Protein AF-A0A8B7JXE8-F1 (afdb_monomer)

Structure (mmCIF, N/CA/C/O backbone):
data_AF-A0A8B7JXE8-F1
#
_entry.id   AF-A0A8B7JXE8-F1
#
loop_
_atom_site.group_PDB
_atom_site.id
_atom_site.type_symbol
_atom_site.label_atom_id
_atom_site.label_alt_id
_atom_site.label_comp_id
_atom_site.label_asym_id
_atom_site.label_entity_id
_atom_site.label_seq_id
_atom_site.pdbx_PDB_ins_code
_atom_site.Cartn_x
_atom_site.Cartn_y
_atom_site.Cartn_z
_atom_site.occupancy
_atom_site.B_iso_or_equiv
_atom_site.auth_seq_id
_atom_site.auth_comp_id
_atom_site.auth_asym_id
_atom_site.auth_atom_id
_atom_site.pdbx_PDB_model_num
ATOM 1 N N . ILE A 1 1 ? 4.409 -21.757 -3.516 1.00 57.69 1 ILE A N 1
ATOM 2 C CA . ILE A 1 1 ? 4.256 -21.476 -2.060 1.00 57.69 1 ILE A CA 1
ATOM 3 C C . ILE A 1 1 ? 3.519 -20.154 -1.839 1.00 57.69 1 ILE A C 1
ATOM 5 O O . ILE A 1 1 ? 2.469 -20.176 -1.209 1.00 57.69 1 ILE A O 1
ATOM 9 N N . LEU A 1 2 ? 3.982 -19.050 -2.438 1.00 54.75 2 LEU A N 1
ATOM 10 C CA . LEU A 1 2 ? 3.322 -17.732 -2.407 1.00 54.75 2 LEU A CA 1
ATOM 11 C C . LEU A 1 2 ? 1.838 -17.760 -2.802 1.00 54.75 2 LEU A C 1
ATOM 13 O O . LEU A 1 2 ? 1.003 -17.218 -2.089 1.00 54.75 2 LEU A O 1
ATOM 17 N N . GLU A 1 3 ? 1.479 -18.468 -3.873 1.00 55.53 3 GLU A N 1
ATOM 18 C CA . GLU A 1 3 ? 0.079 -18.576 -4.306 1.00 55.53 3 GLU A CA 1
ATOM 19 C C . GLU A 1 3 ? -0.817 -19.279 -3.264 1.00 55.53 3 GLU A C 1
ATOM 21 O O . GLU A 1 3 ? -1.958 -18.878 -3.032 1.00 55.53 3 GLU A O 1
ATOM 26 N N . ARG A 1 4 ? -0.285 -20.297 -2.569 1.00 62.09 4 ARG A N 1
ATOM 27 C CA . ARG A 1 4 ? -0.998 -20.986 -1.479 1.00 62.09 4 ARG A CA 1
ATOM 28 C C . ARG A 1 4 ? -1.144 -20.080 -0.254 1.00 62.09 4 ARG A C 1
ATOM 30 O O . ARG A 1 4 ? -2.229 -20.025 0.310 1.00 62.09 4 ARG A O 1
ATOM 37 N N . LEU A 1 5 ? -0.107 -19.315 0.099 1.00 62.41 5 LEU A N 1
ATOM 38 C CA . LEU A 1 5 ? -0.169 -18.306 1.165 1.00 62.41 5 LEU A CA 1
ATOM 39 C C . LEU A 1 5 ? -1.175 -17.187 0.839 1.00 62.41 5 LEU A C 1
ATOM 41 O O . LEU A 1 5 ? -1.910 -16.741 1.715 1.00 62.41 5 LEU A O 1
ATOM 45 N N . ASN A 1 6 ? -1.282 -16.794 -0.432 1.00 58.25 6 ASN A N 1
ATOM 46 C CA . ASN A 1 6 ? -2.254 -15.803 -0.892 1.00 58.25 6 ASN A CA 1
ATOM 47 C C . ASN A 1 6 ? -3.704 -16.304 -0.844 1.00 58.25 6 ASN A C 1
ATOM 49 O O . ASN A 1 6 ? -4.613 -15.514 -0.578 1.00 58.25 6 ASN A O 1
ATOM 53 N N . LYS A 1 7 ? -3.931 -17.597 -1.101 1.00 60.25 7 LYS A N 1
ATOM 54 C CA . LYS A 1 7 ? -5.248 -18.251 -0.980 1.00 60.25 7 LYS A CA 1
ATOM 55 C C . LYS A 1 7 ? -5.613 -18.585 0.465 1.00 60.25 7 LYS A C 1
ATOM 57 O O . LYS A 1 7 ? -6.784 -18.787 0.765 1.00 60.25 7 LYS A O 1
ATOM 62 N N . MET A 1 8 ? -4.629 -18.620 1.363 1.00 55.69 8 MET A N 1
ATOM 63 C CA . MET A 1 8 ? -4.862 -18.893 2.775 1.00 55.69 8 MET A CA 1
ATOM 64 C C . MET A 1 8 ? -5.592 -17.768 3.496 1.00 55.69 8 MET A C 1
ATOM 66 O O . MET A 1 8 ? -6.157 -18.072 4.526 1.00 55.69 8 MET A O 1
ATOM 70 N N . CYS A 1 9 ? -5.645 -16.527 3.001 1.00 53.66 9 CYS A N 1
ATOM 71 C CA . CYS A 1 9 ? -6.510 -15.496 3.589 1.00 53.66 9 CYS A CA 1
ATOM 72 C C . CYS A 1 9 ? -7.974 -15.757 3.181 1.00 53.66 9 CYS A C 1
ATOM 74 O O . CYS A 1 9 ? -8.402 -15.351 2.102 1.00 53.66 9 CYS A O 1
ATOM 76 N N . GLY A 1 10 ? -8.703 -16.505 4.014 1.00 55.56 10 GLY A N 1
ATOM 77 C CA . GLY A 1 10 ? -10.034 -17.049 3.728 1.00 55.56 10 GLY A CA 1
ATOM 78 C C . GLY A 1 10 ? -11.182 -16.031 3.783 1.00 55.56 10 GLY A C 1
ATOM 79 O O . GLY A 1 10 ? -11.023 -14.897 4.236 1.00 55.56 10 GLY A O 1
ATOM 80 N N . VAL A 1 11 ? -12.364 -16.466 3.331 1.00 56.62 11 VAL A N 1
ATOM 81 C CA . VAL A 1 11 ? -13.609 -15.678 3.343 1.00 56.62 11 VAL A CA 1
ATOM 82 C C . VAL A 1 11 ? -14.158 -15.609 4.773 1.00 56.62 11 VAL A C 1
ATOM 84 O O . VAL A 1 11 ? -14.433 -16.636 5.389 1.00 56.62 11 VAL A O 1
ATOM 87 N N . GLY A 1 12 ? -14.304 -14.392 5.303 1.00 67.75 12 GLY A N 1
ATOM 88 C CA . GLY A 1 12 ? -14.831 -14.116 6.645 1.00 67.75 12 GLY A CA 1
ATOM 89 C C . GLY A 1 12 ? -13.835 -13.366 7.535 1.00 67.75 12 GLY A C 1
ATOM 90 O O . GLY A 1 12 ? -12.695 -13.792 7.725 1.00 67.75 12 GLY A O 1
ATOM 91 N N . GLU A 1 13 ? -14.269 -12.247 8.120 1.00 74.94 13 GLU A N 1
ATOM 92 C CA . GLU A 1 13 ? -13.400 -11.326 8.869 1.00 74.94 13 GLU A CA 1
ATOM 93 C C . GLU A 1 13 ? -12.671 -12.000 10.047 1.00 74.94 13 GLU A C 1
ATOM 95 O O . GLU A 1 13 ? -11.477 -11.774 10.256 1.00 74.94 13 GLU A O 1
ATOM 100 N N . GLN A 1 14 ? -13.358 -12.881 10.784 1.00 77.88 14 GLN A N 1
ATOM 101 C CA . GLN A 1 14 ? -12.753 -13.621 11.896 1.00 77.88 14 GLN A CA 1
ATOM 102 C C . GLN A 1 14 ? -11.675 -14.610 11.439 1.00 77.88 14 GLN A C 1
ATOM 104 O O . GLN A 1 14 ? -10.640 -14.743 12.095 1.00 77.88 14 GLN A O 1
ATOM 109 N N . VAL A 1 15 ? -11.904 -15.307 10.324 1.00 81.12 15 VAL A N 1
ATOM 110 C CA . VAL A 1 15 ? -10.953 -16.282 9.770 1.00 81.12 15 VAL A CA 1
ATOM 111 C C . VAL A 1 15 ? -9.699 -15.555 9.292 1.00 81.12 15 VAL A C 1
ATOM 113 O O . VAL A 1 15 ? -8.590 -15.938 9.670 1.00 81.12 15 VAL A O 1
ATOM 116 N N . ARG A 1 16 ? -9.880 -14.433 8.583 1.00 84.44 16 ARG A N 1
ATOM 117 C CA . ARG A 1 16 ? -8.786 -13.560 8.147 1.00 84.44 16 ARG A CA 1
ATOM 118 C C . ARG A 1 16 ? -7.947 -13.065 9.327 1.00 84.44 16 ARG A C 1
ATOM 120 O O . ARG A 1 16 ? -6.729 -13.211 9.296 1.00 84.44 16 ARG A O 1
ATOM 127 N N . LYS A 1 17 ? -8.572 -12.557 10.397 1.00 86.06 17 LYS A N 1
ATOM 128 C CA . LYS A 1 17 ? -7.856 -12.087 11.601 1.00 86.06 17 LYS A CA 1
ATOM 129 C C . LYS A 1 17 ? -7.035 -13.199 12.267 1.00 86.06 17 LYS A C 1
ATOM 131 O O . LYS A 1 17 ? -5.882 -12.975 12.638 1.00 86.06 17 LYS A O 1
ATOM 136 N N . LYS A 1 18 ? -7.580 -14.419 12.377 1.00 86.38 18 LYS A N 1
ATOM 137 C CA . LYS A 1 18 ? -6.838 -15.580 12.911 1.00 86.38 18 LYS A CA 1
ATOM 138 C C . LYS A 1 18 ? -5.623 -15.925 12.045 1.00 86.38 18 LYS A C 1
ATOM 140 O O . LYS A 1 18 ? -4.539 -16.147 12.577 1.00 86.38 18 LYS A O 1
ATOM 145 N N . GLN A 1 19 ? -5.781 -15.928 10.725 1.00 87.25 19 GLN A N 1
ATOM 146 C CA . GLN A 1 19 ? -4.700 -16.238 9.785 1.00 87.25 19 GLN A CA 1
ATOM 147 C C . GLN A 1 19 ? -3.612 -15.165 9.779 1.00 87.25 19 GLN A C 1
ATOM 149 O O . GLN A 1 19 ? -2.434 -15.497 9.852 1.00 87.25 19 GLN A O 1
ATOM 154 N N . GLN A 1 20 ? -3.992 -13.888 9.785 1.00 92.06 20 GLN A N 1
ATOM 155 C CA . GLN A 1 20 ? -3.062 -12.766 9.924 1.00 92.06 20 GLN A CA 1
ATOM 156 C C . GLN A 1 20 ? -2.225 -12.879 11.203 1.00 92.06 20 GLN A C 1
ATOM 158 O O . GLN A 1 20 ? -1.015 -12.667 11.161 1.00 92.06 20 GLN A O 1
ATOM 163 N N . ARG A 1 21 ? -2.841 -13.274 12.327 1.00 91.81 21 ARG A N 1
ATOM 164 C CA . ARG A 1 21 ? -2.125 -13.508 13.589 1.00 91.81 21 ARG A CA 1
ATOM 165 C C . ARG A 1 21 ? -1.127 -14.664 13.482 1.00 91.81 21 ARG A C 1
ATOM 167 O O . ARG A 1 21 ? -0.003 -14.527 13.951 1.00 91.81 21 ARG A O 1
ATOM 174 N N . LEU A 1 22 ? -1.508 -15.777 12.854 1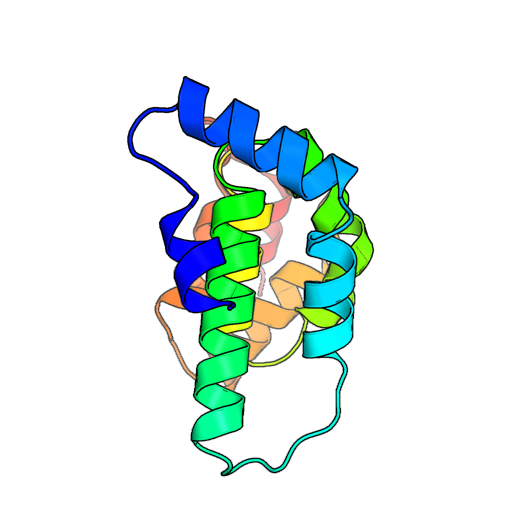.00 91.69 22 LEU A N 1
ATOM 175 C CA . LEU A 1 22 ? -0.592 -16.901 12.621 1.00 91.69 22 LEU A CA 1
ATOM 176 C C . LEU A 1 22 ? 0.595 -16.481 11.745 1.00 91.69 22 LEU A C 1
ATOM 178 O O . LEU A 1 22 ? 1.739 -16.715 12.118 1.00 91.69 22 LEU A O 1
ATOM 182 N N . LEU A 1 23 ? 0.333 -15.797 10.628 1.00 92.38 23 LEU A N 1
ATOM 183 C CA . LEU A 1 23 ? 1.368 -15.302 9.714 1.00 92.38 23 LEU A CA 1
ATOM 184 C C . LEU A 1 23 ? 2.303 -14.288 10.388 1.00 92.38 23 LEU A C 1
ATOM 186 O O . LEU A 1 23 ? 3.503 -14.290 10.116 1.00 92.38 23 LEU A O 1
ATOM 190 N N . LYS A 1 24 ? 1.770 -13.445 11.282 1.00 92.94 24 LYS A N 1
ATOM 191 C CA . LYS A 1 24 ? 2.558 -12.518 12.104 1.00 92.94 24 LYS A CA 1
ATOM 192 C C . LYS A 1 24 ? 3.492 -13.292 13.032 1.00 92.94 24 LYS A C 1
ATOM 194 O O . LYS A 1 24 ? 4.683 -13.022 13.029 1.00 92.94 24 LYS A O 1
ATOM 199 N N . ASN A 1 25 ? 2.965 -14.274 13.764 1.00 92.50 25 ASN A N 1
ATOM 200 C CA . ASN A 1 25 ? 3.737 -15.084 14.712 1.00 92.50 25 ASN A CA 1
ATOM 201 C C . ASN A 1 25 ? 4.800 -15.962 14.038 1.00 92.50 25 ASN A C 1
ATOM 203 O O . ASN A 1 25 ? 5.801 -16.291 14.661 1.00 92.50 25 ASN A O 1
ATOM 207 N N . MET A 1 26 ? 4.580 -16.353 12.783 1.00 94.06 26 MET A N 1
ATOM 208 C CA . MET A 1 26 ? 5.557 -17.085 11.973 1.00 94.06 26 MET A CA 1
ATOM 209 C C . MET A 1 26 ? 6.572 -16.172 11.275 1.00 94.06 26 MET A C 1
ATOM 211 O O . MET A 1 26 ? 7.351 -16.659 10.463 1.00 94.06 26 MET A O 1
ATOM 215 N N . ASP A 1 27 ? 6.528 -14.858 11.518 1.00 93.56 27 ASP A N 1
ATOM 216 C CA . ASP A 1 27 ? 7.400 -13.876 10.869 1.00 93.56 27 ASP A CA 1
ATOM 217 C C . ASP A 1 27 ? 7.356 -13.912 9.328 1.00 93.56 27 ASP A C 1
ATOM 219 O O . ASP A 1 27 ? 8.264 -13.438 8.648 1.00 93.56 27 ASP A O 1
ATOM 223 N N . ALA A 1 28 ? 6.254 -14.401 8.746 1.00 92.88 28 ALA A N 1
ATOM 224 C CA . ALA A 1 28 ? 6.117 -14.535 7.295 1.00 92.88 28 ALA A CA 1
ATOM 225 C C . ALA A 1 28 ? 6.233 -13.181 6.576 1.00 92.88 28 ALA A C 1
ATOM 227 O O . ALA A 1 28 ? 6.753 -13.107 5.470 1.00 92.88 28 ALA A O 1
ATOM 228 N N . HIS A 1 29 ? 5.789 -12.101 7.222 1.00 92.44 29 HIS A N 1
ATOM 229 C CA . HIS A 1 29 ? 5.926 -10.738 6.718 1.00 92.44 29 HIS A CA 1
ATOM 230 C C . HIS A 1 29 ? 7.394 -10.306 6.566 1.00 92.44 29 HIS A C 1
ATOM 232 O O . HIS A 1 29 ? 7.697 -9.621 5.598 1.00 92.44 29 HIS A O 1
ATOM 238 N N . LYS A 1 30 ? 8.310 -10.735 7.450 1.00 94.31 30 LYS A N 1
ATOM 239 C CA . LYS A 1 30 ? 9.743 -10.407 7.340 1.00 94.31 30 LYS A CA 1
ATOM 240 C C . LYS A 1 30 ? 10.335 -11.016 6.076 1.00 94.31 30 LYS A C 1
ATOM 242 O O . LYS A 1 30 ? 10.919 -10.302 5.279 1.00 94.31 30 LYS A O 1
ATOM 247 N N . VAL A 1 31 ? 10.036 -12.294 5.828 1.00 94.94 31 VAL A N 1
ATOM 248 C CA . VAL A 1 31 ? 10.458 -12.997 4.605 1.00 94.94 31 VAL A CA 1
ATOM 249 C C . VAL A 1 31 ? 9.962 -12.281 3.345 1.00 94.94 31 VAL A C 1
ATOM 251 O O . VAL A 1 31 ? 10.686 -12.189 2.360 1.00 94.94 31 VAL A O 1
ATOM 254 N N . MET A 1 32 ? 8.736 -11.749 3.367 1.00 94.81 32 MET A N 1
ATOM 255 C CA . MET A 1 32 ? 8.192 -10.986 2.238 1.00 94.81 32 MET A CA 1
ATOM 256 C C . MET A 1 32 ? 8.898 -9.642 2.050 1.00 94.81 32 MET A C 1
ATOM 258 O O . MET A 1 32 ? 9.169 -9.264 0.917 1.00 94.81 32 MET A O 1
ATOM 262 N N . LEU A 1 33 ? 9.218 -8.934 3.136 1.00 95.31 33 LEU A N 1
ATOM 263 C CA . LEU A 1 33 ? 9.970 -7.676 3.077 1.00 95.31 33 LEU A CA 1
ATOM 264 C C . LEU A 1 33 ? 11.415 -7.898 2.608 1.00 95.31 33 LEU A C 1
ATOM 266 O O . LEU A 1 33 ? 11.944 -7.083 1.857 1.00 95.31 33 LEU A O 1
ATOM 270 N N . ASP A 1 34 ? 12.040 -9.006 2.9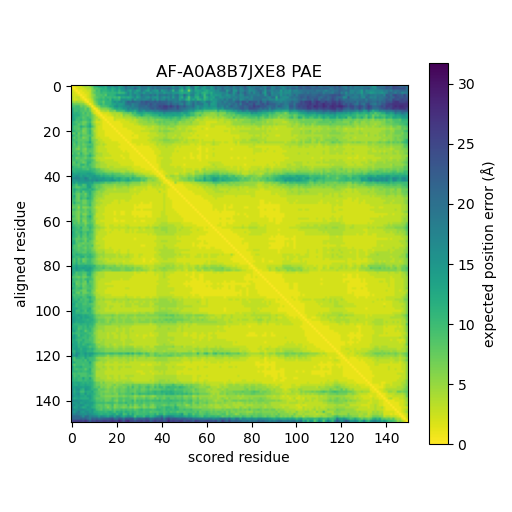99 1.00 94.31 34 ASP A N 1
ATOM 271 C CA . ASP A 1 34 ? 13.370 -9.390 2.520 1.00 94.31 34 ASP A CA 1
ATOM 272 C C . ASP A 1 34 ? 13.337 -9.720 1.024 1.00 94.31 34 ASP A C 1
ATOM 274 O O . ASP A 1 34 ? 14.206 -9.286 0.274 1.00 94.31 34 ASP A O 1
ATOM 278 N N . LEU A 1 35 ? 12.288 -10.412 0.563 1.00 92.94 35 LEU A N 1
ATOM 279 C CA . LEU A 1 35 ? 12.091 -10.739 -0.851 1.00 92.94 35 LEU A CA 1
ATOM 280 C C . LEU A 1 35 ? 11.968 -9.490 -1.739 1.00 92.94 35 LEU A C 1
ATOM 282 O O . LEU A 1 35 ? 12.480 -9.501 -2.854 1.00 92.94 35 LEU A O 1
ATOM 286 N N . LEU A 1 36 ? 11.344 -8.410 -1.251 1.00 92.56 36 LEU A N 1
ATOM 287 C CA . LEU A 1 36 ? 11.262 -7.133 -1.981 1.00 92.56 36 LEU A CA 1
ATOM 288 C C . LEU A 1 36 ? 12.625 -6.445 -2.157 1.00 92.56 36 LEU A C 1
ATOM 290 O O . LEU A 1 36 ? 12.785 -5.629 -3.059 1.00 92.56 36 LEU A O 1
ATOM 294 N N . GLN A 1 37 ? 13.601 -6.758 -1.304 1.00 92.56 37 GLN A N 1
ATOM 295 C CA . GLN A 1 37 ? 14.930 -6.142 -1.327 1.00 92.56 37 GLN A CA 1
ATOM 296 C C . GLN A 1 37 ? 15.926 -6.900 -2.212 1.00 92.56 37 GLN A C 1
ATOM 298 O O . GLN A 1 37 ? 17.034 -6.412 -2.437 1.00 92.56 37 GLN A O 1
ATOM 303 N N . ILE A 1 38 ? 15.561 -8.084 -2.714 1.00 91.56 38 ILE A N 1
ATOM 304 C CA . ILE A 1 38 ? 16.442 -8.883 -3.567 1.00 91.56 38 ILE A CA 1
ATOM 305 C C . ILE A 1 38 ? 16.603 -8.174 -4.921 1.00 91.56 38 ILE A C 1
ATOM 307 O O . ILE A 1 38 ? 15.605 -7.954 -5.610 1.00 91.56 38 ILE A O 1
ATOM 311 N N . PRO A 1 39 ? 17.838 -7.835 -5.343 1.00 89.12 39 PRO A N 1
ATOM 312 C CA . PRO A 1 39 ? 18.077 -7.254 -6.657 1.00 89.12 39 PRO A CA 1
ATOM 313 C C . PRO A 1 39 ? 17.618 -8.196 -7.769 1.00 89.12 39 PRO A C 1
ATOM 315 O O . PRO A 1 39 ? 17.853 -9.403 -7.708 1.00 89.12 39 PRO A O 1
ATOM 318 N N . TYR A 1 40 ? 16.999 -7.640 -8.807 1.00 87.31 40 TYR A N 1
ATOM 319 C CA . TYR A 1 40 ? 16.507 -8.412 -9.941 1.00 87.31 40 TYR A CA 1
ATOM 320 C C . TYR A 1 40 ? 16.617 -7.645 -11.256 1.00 87.31 40 TYR A C 1
ATOM 322 O O . TYR A 1 40 ? 16.725 -6.417 -11.286 1.00 87.31 40 TYR A O 1
ATOM 330 N N . GLU A 1 41 ? 16.573 -8.383 -12.362 1.00 87.44 41 GLU A N 1
ATOM 331 C CA . GLU A 1 41 ? 16.617 -7.805 -13.700 1.00 87.44 41 GLU A CA 1
ATOM 332 C C . GLU A 1 41 ? 15.249 -7.245 -14.104 1.00 87.44 41 GLU A C 1
ATOM 334 O O . GLU A 1 41 ? 14.231 -7.944 -14.076 1.00 87.44 41 GLU A O 1
ATOM 339 N N . LYS A 1 42 ? 15.226 -5.974 -14.527 1.00 75.25 42 LYS A N 1
ATOM 340 C CA . LYS A 1 42 ? 14.032 -5.287 -15.043 1.00 75.25 42 LYS A CA 1
ATOM 341 C C . LYS A 1 42 ? 13.642 -5.877 -16.404 1.00 75.25 42 LYS A C 1
ATOM 343 O O . LYS A 1 42 ? 14.011 -5.356 -17.449 1.00 75.25 42 LYS A O 1
ATOM 348 N N . GLY A 1 43 ? 12.940 -7.002 -16.374 1.00 80.69 43 GLY A N 1
ATOM 349 C CA . GLY A 1 43 ? 12.593 -7.804 -17.549 1.00 80.69 43 GLY A CA 1
ATOM 350 C C . GLY A 1 43 ? 12.334 -9.273 -17.216 1.00 80.69 43 GLY A C 1
ATOM 351 O O . GLY A 1 43 ? 11.709 -9.975 -18.010 1.00 80.69 43 GLY A O 1
ATOM 352 N N . ASP A 1 44 ? 12.741 -9.731 -16.028 1.00 91.12 44 ASP A N 1
ATOM 353 C CA . ASP A 1 44 ? 12.408 -11.068 -15.550 1.00 91.12 44 ASP A CA 1
ATOM 354 C C . ASP A 1 44 ? 10.913 -11.157 -15.206 1.00 91.12 44 ASP A C 1
ATOM 356 O O . ASP A 1 44 ? 10.454 -10.758 -14.132 1.00 91.12 44 ASP A O 1
ATOM 360 N N . ALA A 1 45 ? 10.142 -11.713 -16.142 1.00 90.62 45 ALA A N 1
ATOM 361 C CA . ALA A 1 45 ? 8.708 -11.919 -15.987 1.00 90.62 45 ALA A CA 1
ATOM 362 C C . ALA A 1 45 ? 8.358 -12.769 -14.753 1.00 90.62 45 ALA A C 1
ATOM 364 O O . ALA A 1 45 ? 7.342 -12.511 -14.107 1.00 90.62 45 ALA A O 1
ATOM 365 N N . LYS A 1 46 ? 9.199 -13.749 -14.387 1.00 90.19 46 LYS A N 1
ATOM 366 C CA . LYS A 1 46 ? 8.958 -14.593 -13.207 1.00 90.19 46 LYS A CA 1
ATOM 367 C C . LYS A 1 46 ? 9.164 -13.799 -11.930 1.00 90.19 46 LYS A C 1
ATOM 369 O O . LYS A 1 46 ? 8.364 -13.931 -11.005 1.00 90.19 46 LYS A O 1
ATOM 374 N N . MET A 1 47 ? 10.199 -12.961 -11.881 1.00 91.19 47 MET A N 1
ATOM 375 C CA . MET A 1 47 ? 10.418 -12.099 -10.723 1.00 91.19 47 MET A CA 1
ATOM 376 C C . MET A 1 47 ? 9.282 -11.089 -10.557 1.00 91.19 47 MET A C 1
ATOM 378 O O . MET A 1 47 ? 8.770 -10.927 -9.453 1.00 91.19 47 MET A O 1
ATOM 382 N N . MET A 1 48 ? 8.813 -10.476 -11.647 1.00 89.75 48 MET A N 1
ATOM 383 C CA . MET A 1 48 ? 7.658 -9.571 -11.601 1.00 89.75 48 MET A CA 1
ATOM 384 C C . MET A 1 48 ? 6.405 -10.267 -11.049 1.00 89.75 48 MET A C 1
ATOM 386 O O . MET A 1 48 ? 5.656 -9.683 -10.264 1.00 89.75 48 MET A O 1
ATOM 390 N N . GLU A 1 49 ? 6.186 -11.532 -11.413 1.00 91.69 49 GLU A N 1
ATOM 391 C CA . GLU A 1 49 ? 5.076 -12.330 -10.891 1.00 91.69 49 GLU A CA 1
ATOM 392 C C . GLU A 1 49 ? 5.245 -12.653 -9.396 1.00 91.69 49 GLU A C 1
ATOM 394 O O . GLU A 1 49 ? 4.296 -12.532 -8.617 1.00 91.69 49 GLU A O 1
ATOM 399 N N . ILE A 1 50 ? 6.464 -12.996 -8.971 1.00 92.31 50 ILE A N 1
ATOM 400 C CA . ILE A 1 50 ? 6.807 -13.211 -7.560 1.00 92.31 50 ILE A CA 1
ATOM 401 C C . ILE A 1 50 ? 6.536 -11.945 -6.746 1.00 92.31 50 ILE A C 1
ATOM 403 O O . ILE A 1 50 ? 5.807 -12.015 -5.757 1.00 92.31 50 ILE A O 1
ATOM 407 N N . LEU A 1 51 ? 7.050 -10.792 -7.182 1.00 92.75 51 LEU A N 1
ATOM 408 C CA . LEU A 1 51 ? 6.852 -9.504 -6.514 1.00 92.75 51 LEU A CA 1
ATOM 409 C C . LEU A 1 51 ? 5.369 -9.152 -6.423 1.00 92.75 51 LEU A C 1
ATOM 411 O O . LEU A 1 51 ? 4.885 -8.789 -5.352 1.00 92.75 51 LEU A O 1
ATOM 415 N N . LYS A 1 52 ? 4.608 -9.358 -7.502 1.00 93.62 52 LYS A N 1
ATOM 416 C CA . LYS A 1 52 ? 3.153 -9.187 -7.487 1.00 93.62 52 LYS A CA 1
ATOM 417 C C . LYS A 1 52 ? 2.494 -10.028 -6.392 1.00 93.62 52 LYS A C 1
ATOM 419 O O . LYS A 1 52 ? 1.666 -9.511 -5.642 1.00 93.62 52 LYS A O 1
ATOM 424 N N . PHE A 1 53 ? 2.856 -11.305 -6.255 1.00 93.50 53 PHE A N 1
ATOM 425 C CA . PHE A 1 53 ? 2.313 -12.137 -5.179 1.00 93.50 53 PHE A CA 1
ATOM 426 C C . PHE A 1 53 ? 2.763 -11.685 -3.788 1.00 93.50 53 PHE A C 1
ATOM 428 O O . PHE A 1 53 ? 1.967 -11.785 -2.850 1.00 93.50 53 PHE A O 1
ATOM 435 N N . THR A 1 54 ? 3.987 -11.177 -3.653 1.00 94.81 54 THR A N 1
ATOM 436 C CA . THR A 1 54 ? 4.513 -10.598 -2.411 1.00 94.81 54 THR A CA 1
ATOM 437 C C . THR A 1 54 ? 3.690 -9.386 -1.980 1.00 94.81 54 THR A C 1
ATOM 439 O O . THR A 1 54 ? 3.206 -9.348 -0.849 1.00 94.81 54 THR A O 1
ATOM 442 N N . HIS A 1 55 ? 3.426 -8.444 -2.888 1.00 95.88 55 HIS A N 1
ATOM 443 C CA . HIS A 1 55 ? 2.561 -7.293 -2.617 1.00 95.88 55 HIS A CA 1
ATOM 444 C C . HIS A 1 55 ? 1.142 -7.722 -2.233 1.00 95.88 55 HIS A C 1
ATOM 446 O O . HIS A 1 55 ? 0.635 -7.304 -1.194 1.00 95.88 55 HIS A O 1
ATOM 452 N N . GLN A 1 56 ? 0.533 -8.644 -2.985 1.00 94.56 56 GLN A N 1
ATOM 453 C CA . GLN A 1 56 ? -0.795 -9.179 -2.656 1.00 94.56 56 GLN A CA 1
ATOM 454 C C . GLN A 1 56 ? -0.847 -9.844 -1.275 1.00 94.56 56 GLN A C 1
ATOM 456 O O . GLN A 1 56 ? -1.844 -9.723 -0.556 1.00 94.56 56 GLN A O 1
ATOM 461 N N . PHE A 1 57 ? 0.223 -10.542 -0.886 1.00 94.62 57 PHE A N 1
ATOM 462 C CA . PHE A 1 57 ? 0.327 -11.120 0.446 1.00 94.62 57 PHE A CA 1
ATOM 463 C C . PHE A 1 57 ? 0.348 -10.019 1.510 1.00 94.62 57 PHE A C 1
ATOM 465 O O . PHE A 1 57 ? -0.414 -10.097 2.472 1.00 94.62 57 PHE A O 1
ATOM 472 N N . LEU A 1 58 ? 1.186 -8.991 1.338 1.00 96.25 58 LEU A N 1
ATOM 473 C CA . LEU A 1 58 ? 1.324 -7.889 2.294 1.00 96.25 58 LEU A CA 1
ATOM 474 C C . LEU A 1 58 ? 0.017 -7.096 2.443 1.00 96.25 58 LEU A C 1
ATOM 476 O O . LEU A 1 58 ? -0.409 -6.830 3.567 1.00 96.25 58 LEU A O 1
ATOM 480 N N . GLN A 1 59 ? -0.669 -6.819 1.332 1.00 95.56 59 GLN A N 1
ATOM 481 C CA . GLN A 1 59 ? -1.988 -6.176 1.310 1.00 95.56 59 GLN A CA 1
ATOM 482 C C . GLN A 1 59 ? -3.013 -6.974 2.133 1.00 95.56 59 GLN A C 1
ATOM 484 O O . GLN A 1 59 ? -3.697 -6.431 3.001 1.00 95.56 59 GLN A O 1
ATOM 489 N N . LYS A 1 60 ? -3.094 -8.296 1.932 1.00 92.81 60 LYS A N 1
ATOM 490 C CA . LYS A 1 60 ? -3.993 -9.167 2.711 1.00 92.81 60 LYS A CA 1
ATOM 491 C C . LYS A 1 60 ? -3.566 -9.311 4.168 1.00 92.81 60 LYS A C 1
ATOM 493 O O . LYS A 1 60 ? -4.420 -9.452 5.046 1.00 92.81 60 LYS A O 1
ATOM 498 N N . PHE A 1 61 ? -2.263 -9.282 4.434 1.00 94.19 61 PHE A N 1
ATOM 499 C CA . PHE A 1 61 ? -1.704 -9.373 5.775 1.00 94.19 61 PHE A CA 1
ATOM 500 C C . PHE A 1 61 ? -2.132 -8.185 6.644 1.00 94.19 61 PHE A C 1
ATOM 502 O O . PHE A 1 61 ? -2.483 -8.392 7.807 1.00 94.19 61 PHE A O 1
ATOM 509 N N . CYS A 1 62 ? -2.168 -6.967 6.094 1.00 95.31 62 CYS A N 1
ATOM 510 C CA . CYS A 1 62 ? -2.590 -5.770 6.827 1.00 95.31 62 CYS A CA 1
ATOM 511 C C . CYS A 1 62 ? -4.082 -5.414 6.675 1.00 95.31 62 CYS A C 1
ATOM 513 O O . CYS A 1 62 ? -4.595 -4.632 7.474 1.00 95.31 62 CYS A O 1
ATOM 515 N N . ALA A 1 63 ? -4.808 -6.014 5.724 1.00 92.88 63 ALA A N 1
ATOM 516 C CA . ALA A 1 63 ? -6.218 -5.714 5.461 1.00 92.88 63 ALA A CA 1
ATOM 517 C C . ALA A 1 63 ? -7.108 -5.771 6.721 1.00 92.88 63 ALA A C 1
ATOM 519 O O . ALA A 1 63 ? -7.382 -6.848 7.267 1.00 92.88 63 ALA A O 1
ATOM 520 N N . GLY A 1 64 ? -7.604 -4.605 7.152 1.00 89.75 64 GLY A N 1
ATOM 521 C CA . GLY A 1 64 ? -8.488 -4.459 8.315 1.00 89.75 64 GLY A CA 1
ATOM 522 C C . GLY A 1 64 ? -7.835 -4.829 9.652 1.00 89.75 64 GLY A C 1
ATOM 523 O O . GLY A 1 64 ? -8.538 -5.233 10.580 1.00 89.75 64 GLY A O 1
ATOM 524 N N . ASN A 1 65 ? -6.504 -4.757 9.738 1.00 93.69 65 ASN A N 1
ATOM 525 C CA . ASN A 1 65 ? -5.732 -5.109 10.922 1.00 93.69 65 ASN A CA 1
ATOM 526 C C . ASN A 1 65 ? -4.718 -4.007 11.250 1.00 93.69 65 ASN A C 1
ATOM 528 O O . ASN A 1 65 ? -3.611 -3.983 10.711 1.00 93.69 65 ASN A O 1
ATOM 532 N N . GLN A 1 66 ? -5.106 -3.119 12.167 1.00 93.62 66 GLN A N 1
ATOM 533 C CA . GLN A 1 66 ? -4.322 -1.941 12.546 1.00 93.62 66 GLN A CA 1
ATOM 534 C C . GLN A 1 66 ? -2.935 -2.289 13.105 1.00 93.62 66 GLN A C 1
ATOM 536 O O . GLN A 1 66 ? -1.970 -1.583 12.820 1.00 93.62 66 GLN A O 1
ATOM 541 N N . GLU A 1 67 ? -2.790 -3.402 13.832 1.00 93.69 67 GLU A N 1
ATOM 542 C CA . GLU A 1 67 ? -1.475 -3.836 14.322 1.00 93.69 67 GLU A CA 1
ATOM 543 C C . GLU A 1 67 ? -0.533 -4.209 13.175 1.00 93.69 67 GLU A C 1
ATOM 545 O O . GLU A 1 67 ? 0.649 -3.867 13.197 1.00 93.69 67 GLU A O 1
ATOM 550 N N . ASN A 1 68 ? -1.044 -4.928 12.174 1.00 95.88 68 ASN A N 1
ATOM 551 C CA . ASN A 1 68 ? -0.249 -5.332 11.019 1.00 95.88 68 ASN A CA 1
ATOM 552 C C . ASN A 1 68 ? 0.053 -4.143 10.103 1.00 95.88 68 ASN A C 1
ATOM 554 O O . ASN A 1 68 ? 1.150 -4.072 9.556 1.00 95.88 68 ASN A O 1
ATOM 558 N N . GLN A 1 69 ? -0.874 -3.192 9.975 1.00 96.94 69 GLN A N 1
ATOM 559 C CA . GLN A 1 69 ? -0.626 -1.915 9.303 1.00 96.94 69 GLN A CA 1
ATOM 560 C C . GLN A 1 69 ? 0.522 -1.152 9.972 1.00 96.94 69 GLN A C 1
ATOM 562 O O . GLN A 1 69 ? 1.486 -0.797 9.300 1.00 96.94 69 GLN A O 1
ATOM 567 N N . ALA A 1 70 ? 0.483 -0.991 11.299 1.00 96.12 70 ALA A N 1
ATOM 568 C CA . ALA A 1 70 ? 1.553 -0.339 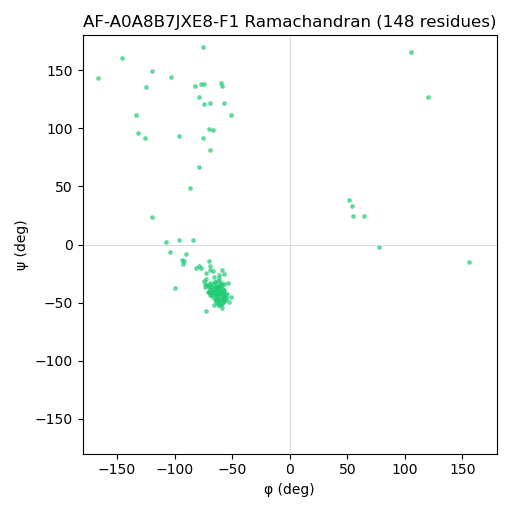12.054 1.00 96.12 70 ALA A CA 1
ATOM 569 C C . ALA A 1 70 ? 2.893 -1.086 11.949 1.00 96.12 70 ALA A C 1
ATOM 571 O O . ALA A 1 70 ? 3.956 -0.469 11.978 1.00 96.12 70 ALA A O 1
ATOM 572 N N . LEU A 1 71 ? 2.861 -2.415 11.808 1.00 95.88 71 LEU A N 1
ATOM 573 C CA . LEU A 1 71 ? 4.059 -3.213 11.573 1.00 95.88 71 LEU A CA 1
ATOM 574 C C . LEU A 1 71 ? 4.677 -2.883 10.210 1.00 95.88 71 LEU A C 1
ATOM 576 O O . LEU A 1 71 ? 5.860 -2.555 10.151 1.00 95.88 71 LEU A O 1
ATOM 580 N N . LEU A 1 72 ?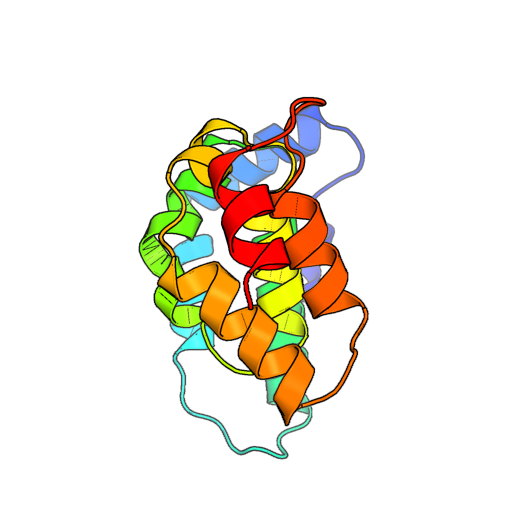 3.890 -2.931 9.131 1.00 96.62 72 LEU A N 1
ATOM 581 C CA . LEU A 1 72 ? 4.380 -2.611 7.786 1.00 96.62 72 LEU A CA 1
ATOM 582 C C . LEU A 1 72 ? 4.796 -1.139 7.656 1.00 96.62 72 LEU A C 1
ATOM 584 O O . LEU A 1 72 ? 5.768 -0.839 6.969 1.00 96.62 72 LEU A O 1
ATOM 588 N N . HIS A 1 73 ? 4.136 -0.236 8.385 1.00 95.88 73 HIS A N 1
ATOM 589 C CA . HIS A 1 73 ? 4.488 1.183 8.454 1.00 95.88 73 HIS A CA 1
ATOM 590 C C . HIS A 1 73 ? 5.920 1.434 8.973 1.00 95.88 73 HIS A C 1
ATOM 592 O O . HIS A 1 73 ? 6.532 2.456 8.682 1.00 95.88 73 HIS A O 1
ATOM 598 N N . LYS A 1 74 ? 6.530 0.499 9.709 1.00 95.25 74 LYS A N 1
ATOM 599 C CA . LYS A 1 74 ? 7.945 0.637 10.109 1.00 95.25 74 LYS A CA 1
ATOM 600 C C . LYS A 1 74 ? 8.921 0.484 8.938 1.00 95.25 74 LYS A C 1
ATOM 602 O O . LYS A 1 74 ? 10.085 0.847 9.071 1.00 95.25 74 LYS A O 1
ATOM 607 N N . HIS A 1 75 ? 8.451 -0.034 7.806 1.00 95.44 75 HIS A N 1
ATOM 608 C CA . HIS A 1 75 ? 9.250 -0.352 6.626 1.00 95.44 75 HIS A CA 1
ATOM 609 C C . HIS A 1 75 ? 8.796 0.426 5.378 1.00 95.44 75 HIS A C 1
ATOM 611 O O . HIS A 1 75 ? 9.070 -0.012 4.263 1.00 95.44 75 HIS A O 1
ATOM 617 N N . LEU A 1 76 ? 8.126 1.580 5.539 1.00 93.81 76 LEU A N 1
ATOM 618 C CA . LEU A 1 76 ? 7.571 2.355 4.413 1.00 93.81 76 LEU A CA 1
ATOM 619 C C . LEU A 1 76 ? 8.588 2.692 3.325 1.00 93.81 76 LEU A C 1
ATOM 621 O O . LEU A 1 76 ? 8.224 2.717 2.156 1.00 93.81 76 LEU A O 1
ATOM 625 N N . ASN A 1 77 ? 9.853 2.907 3.691 1.00 93.56 77 ASN A N 1
ATOM 626 C CA . ASN A 1 77 ? 10.911 3.252 2.739 1.00 93.56 77 ASN A CA 1
ATOM 627 C C . ASN A 1 77 ? 11.079 2.210 1.621 1.00 93.56 77 ASN A C 1
ATOM 629 O O . ASN A 1 77 ? 11.506 2.573 0.531 1.00 93.56 77 ASN A O 1
ATOM 633 N N . LEU A 1 78 ? 10.708 0.945 1.858 1.00 94.00 78 LEU A N 1
ATOM 634 C CA . LEU A 1 78 ? 10.727 -0.103 0.830 1.00 94.00 78 LEU A CA 1
ATOM 635 C C . LEU A 1 78 ? 9.665 0.104 -0.262 1.00 94.00 78 LEU A C 1
ATOM 637 O O . LEU A 1 78 ? 9.809 -0.433 -1.353 1.00 94.00 78 LEU A O 1
ATOM 641 N N . PHE A 1 79 ? 8.614 0.871 0.031 1.00 94.81 79 PHE A N 1
ATOM 642 C CA . PHE A 1 79 ? 7.502 1.162 -0.876 1.00 94.81 79 PHE A CA 1
ATOM 643 C C . PHE A 1 79 ? 7.526 2.606 -1.407 1.00 94.81 79 PHE A C 1
ATOM 645 O O . PHE A 1 79 ? 6.621 3.000 -2.135 1.00 94.81 79 PHE A O 1
ATOM 652 N N . LEU A 1 80 ? 8.539 3.408 -1.050 1.00 93.00 80 LEU A N 1
ATOM 653 C CA . LEU A 1 80 ? 8.754 4.759 -1.592 1.00 93.00 80 LEU A CA 1
ATOM 654 C C . LEU A 1 80 ? 9.566 4.707 -2.891 1.00 93.00 80 LEU A C 1
ATOM 656 O O . LEU A 1 80 ? 10.565 5.407 -3.065 1.00 93.00 80 LEU A O 1
ATOM 660 N N . THR A 1 81 ? 9.143 3.830 -3.793 1.00 91.56 81 THR A N 1
ATOM 661 C CA . THR A 1 81 ? 9.694 3.690 -5.136 1.00 91.56 81 THR A CA 1
ATOM 662 C C . THR A 1 81 ? 8.589 3.962 -6.159 1.00 91.56 81 THR A C 1
ATOM 664 O O . THR A 1 81 ? 7.418 3.675 -5.895 1.00 91.56 81 THR A O 1
ATOM 667 N N . PRO A 1 82 ? 8.924 4.504 -7.345 1.00 87.12 82 PRO A N 1
ATOM 668 C CA . PRO A 1 82 ? 7.938 4.689 -8.402 1.00 87.12 82 PRO A CA 1
ATOM 669 C C . PRO A 1 82 ? 7.455 3.329 -8.925 1.00 87.12 82 PRO A C 1
ATOM 671 O O . PRO A 1 82 ? 8.123 2.687 -9.739 1.00 87.12 82 PRO A O 1
ATOM 674 N N . GLY A 1 83 ? 6.297 2.882 -8.446 1.00 92.31 83 GLY A N 1
ATOM 675 C CA . GLY A 1 83 ? 5.701 1.611 -8.834 1.00 92.31 83 GLY A CA 1
ATOM 676 C C . GLY A 1 83 ? 4.241 1.480 -8.398 1.00 92.31 83 GLY A C 1
ATOM 677 O O . GLY A 1 83 ? 3.808 1.978 -7.354 1.00 92.31 83 GLY A O 1
ATOM 678 N N . LEU A 1 84 ? 3.435 0.843 -9.252 1.00 94.50 84 LEU A N 1
ATOM 679 C CA . LEU A 1 84 ? 1.986 0.741 -9.041 1.00 94.50 84 LEU A CA 1
ATOM 680 C C . LEU A 1 84 ? 1.624 -0.258 -7.934 1.00 94.50 84 LEU A C 1
ATOM 682 O O . LEU A 1 84 ? 0.622 -0.067 -7.246 1.00 94.50 84 LEU A O 1
ATOM 686 N N . LEU A 1 85 ? 2.427 -1.312 -7.754 1.00 95.25 85 LEU A N 1
ATOM 687 C CA . LEU A 1 85 ? 2.210 -2.318 -6.709 1.00 95.25 85 LEU A CA 1
ATOM 688 C C . LEU A 1 85 ? 2.538 -1.749 -5.325 1.00 95.25 85 LEU A C 1
ATOM 690 O O 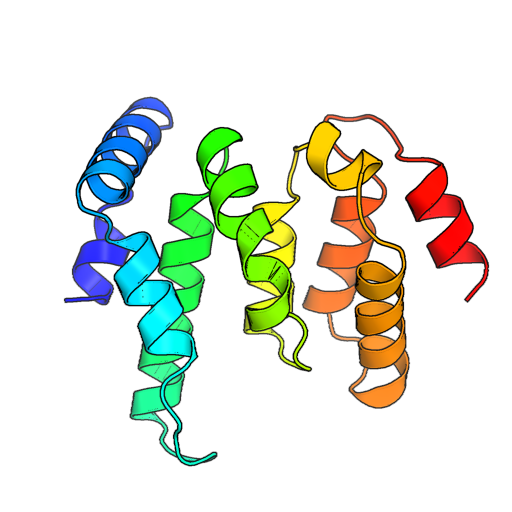. LEU A 1 85 ? 1.863 -2.044 -4.335 1.00 95.25 85 LEU A O 1
ATOM 694 N N . GLU A 1 86 ? 3.558 -0.904 -5.268 1.00 95.56 86 GLU A N 1
ATOM 695 C CA . GLU A 1 86 ? 3.991 -0.165 -4.097 1.00 95.56 86 GLU A CA 1
ATOM 696 C C . GLU A 1 86 ? 2.911 0.825 -3.672 1.00 95.56 86 GLU A C 1
ATOM 698 O O . GLU A 1 86 ? 2.498 0.792 -2.516 1.00 95.56 86 GLU A O 1
ATOM 703 N N . ALA A 1 87 ? 2.355 1.598 -4.610 1.00 96.31 87 ALA A N 1
ATOM 704 C CA . ALA A 1 87 ? 1.223 2.488 -4.353 1.00 96.31 87 ALA A CA 1
ATOM 705 C C . ALA A 1 87 ? -0.003 1.752 -3.789 1.00 96.31 87 ALA A C 1
ATOM 707 O O . ALA A 1 87 ? -0.572 2.163 -2.777 1.00 96.31 87 ALA A O 1
ATOM 708 N N . GLU A 1 88 ? -0.383 0.624 -4.394 1.00 97.00 88 GLU A N 1
ATOM 709 C CA . GLU A 1 88 ? -1.506 -0.192 -3.919 1.00 97.00 88 GLU A CA 1
ATOM 710 C C . GLU A 1 88 ? -1.228 -0.786 -2.525 1.00 97.00 88 GLU A C 1
ATOM 712 O O . GLU A 1 88 ? -2.111 -0.862 -1.667 1.00 97.00 88 GLU A O 1
ATOM 717 N N . THR A 1 89 ? 0.015 -1.184 -2.251 1.00 97.06 89 THR A N 1
ATOM 718 C CA . THR A 1 89 ? 0.413 -1.702 -0.932 1.00 97.06 89 THR A CA 1
ATOM 719 C C . THR A 1 89 ? 0.393 -0.604 0.124 1.00 97.06 89 THR A C 1
ATOM 721 O O . THR A 1 89 ? -0.149 -0.809 1.211 1.00 97.06 89 THR A O 1
ATOM 724 N N . MET A 1 90 ? 0.906 0.579 -0.212 1.00 96.88 90 MET A N 1
ATOM 725 C CA . MET A 1 90 ? 0.848 1.774 0.624 1.00 96.88 90 MET A CA 1
ATOM 726 C C . MET A 1 90 ? -0.596 2.136 0.954 1.00 96.88 90 MET A C 1
ATOM 728 O O . MET A 1 90 ? -0.922 2.335 2.122 1.00 96.88 90 MET A O 1
ATOM 732 N N . GLN A 1 91 ? -1.495 2.109 -0.029 1.00 96.69 91 GLN A N 1
ATOM 733 C CA . GLN A 1 91 ? -2.921 2.319 0.206 1.00 96.69 91 GLN A CA 1
ATOM 734 C C . GLN A 1 91 ? -3.453 1.375 1.289 1.00 96.69 91 GLN A C 1
ATOM 736 O O . GLN A 1 91 ? -4.063 1.836 2.248 1.00 96.69 91 GLN A O 1
ATOM 741 N N . HIS A 1 92 ? -3.176 0.071 1.202 1.00 96.69 92 HIS A N 1
ATOM 742 C CA . HIS A 1 92 ? -3.651 -0.909 2.186 1.00 96.69 92 HIS A CA 1
ATOM 743 C C . HIS A 1 92 ? -3.056 -0.712 3.591 1.00 96.69 92 HIS A C 1
ATOM 745 O O . HIS A 1 92 ? -3.737 -0.980 4.588 1.00 96.69 92 HIS A O 1
ATOM 751 N N . ILE A 1 93 ? -1.813 -0.228 3.691 1.00 97.19 93 ILE A N 1
ATOM 752 C CA . ILE A 1 93 ? -1.175 0.095 4.976 1.00 97.19 93 ILE A CA 1
ATOM 753 C C . ILE A 1 93 ? -1.932 1.226 5.687 1.00 97.19 93 ILE A C 1
ATOM 755 O O . ILE A 1 93 ? -2.170 1.129 6.887 1.00 97.19 93 ILE A O 1
ATOM 759 N N . PHE A 1 94 ? -2.357 2.258 4.958 1.00 96.56 94 PHE A N 1
ATOM 760 C CA . PHE A 1 94 ? -3.046 3.422 5.531 1.00 96.56 94 PHE A CA 1
ATOM 761 C C . PHE A 1 94 ? -4.581 3.302 5.539 1.00 96.56 94 PHE A C 1
ATOM 763 O O . PHE A 1 94 ? -5.267 4.055 6.232 1.00 96.56 94 PHE A O 1
ATOM 770 N N . LEU A 1 95 ? -5.144 2.344 4.798 1.00 95.88 95 LEU A N 1
ATOM 771 C CA . LEU A 1 95 ? -6.586 2.205 4.612 1.00 95.88 95 LEU A CA 1
ATOM 772 C C . LEU A 1 95 ? -7.332 2.064 5.943 1.00 95.88 95 LEU A C 1
ATOM 774 O O . LEU A 1 95 ? -7.114 1.110 6.692 1.00 95.88 95 LEU A O 1
ATOM 778 N N . ASN A 1 96 ? -8.275 2.980 6.188 1.00 93.50 96 ASN A N 1
ATOM 779 C CA . ASN A 1 96 ? -9.091 3.024 7.406 1.00 93.50 96 ASN A CA 1
ATOM 780 C C . ASN A 1 96 ? -8.263 2.983 8.703 1.00 93.50 96 ASN A C 1
ATOM 782 O O . ASN A 1 96 ? -8.671 2.343 9.669 1.00 93.50 96 ASN A O 1
ATOM 786 N N . ASN A 1 97 ? -7.109 3.653 8.721 1.00 94.62 97 ASN A N 1
ATOM 787 C CA . ASN A 1 97 ? -6.291 3.801 9.917 1.00 94.62 97 ASN A CA 1
ATOM 788 C C . ASN A 1 97 ? -6.020 5.281 10.185 1.00 94.62 97 ASN A C 1
ATOM 790 O O . ASN A 1 97 ? -5.061 5.859 9.671 1.00 94.62 97 ASN A O 1
ATOM 794 N N . TYR A 1 98 ? -6.890 5.906 10.982 1.00 93.25 98 TYR A N 1
ATOM 795 C CA . TYR A 1 98 ? -6.795 7.344 11.236 1.00 93.25 98 TYR A CA 1
ATOM 796 C C . TYR A 1 98 ? -5.476 7.726 11.916 1.00 93.25 98 TYR A C 1
ATOM 798 O O . TYR A 1 98 ? -4.897 8.752 11.565 1.00 93.25 98 TYR A O 1
ATOM 806 N N . GLN A 1 99 ? -4.972 6.889 12.831 1.00 93.38 99 GLN A N 1
ATOM 807 C CA . GLN A 1 99 ? -3.717 7.152 13.535 1.00 93.38 99 GLN A CA 1
ATOM 808 C C . GLN A 1 99 ? -2.558 7.295 12.546 1.00 93.38 99 GLN A C 1
ATOM 810 O O . GLN A 1 99 ? -1.908 8.340 12.518 1.00 93.38 99 GLN A O 1
ATOM 815 N N . LEU A 1 100 ? -2.359 6.294 11.680 1.00 94.81 100 LEU A N 1
ATOM 816 C CA . LEU A 1 100 ? -1.280 6.319 10.691 1.00 94.81 100 LEU A CA 1
ATOM 817 C C . LEU A 1 100 ? -1.441 7.476 9.703 1.00 94.81 100 LEU A C 1
ATOM 819 O O . LEU A 1 100 ? -0.467 8.164 9.411 1.00 94.81 100 LEU A O 1
ATOM 823 N N . CYS A 1 101 ? -2.660 7.737 9.218 1.00 94.06 101 CYS A N 1
ATOM 824 C CA . CYS A 1 101 ? -2.890 8.859 8.308 1.00 94.06 101 CYS A CA 1
ATOM 825 C C . CYS A 1 101 ? -2.615 10.215 8.975 1.00 94.06 101 CYS A C 1
ATOM 827 O O . CYS A 1 101 ? -2.111 11.120 8.322 1.00 94.06 101 CYS A O 1
ATOM 829 N N . SER A 1 102 ? -2.921 10.372 10.266 1.00 92.00 102 SER A N 1
ATOM 830 C CA . SER A 1 102 ? -2.693 11.628 10.991 1.00 92.00 102 SER A CA 1
ATOM 831 C C . SER A 1 102 ? -1.214 11.909 11.285 1.00 92.00 102 SER A C 1
ATOM 833 O O . SER A 1 102 ? -0.805 13.070 11.328 1.00 92.00 102 SER A O 1
ATOM 835 N N . GLU A 1 103 ? -0.408 10.857 11.435 1.00 92.00 103 GLU A N 1
ATOM 836 C CA . GLU A 1 103 ? 1.027 10.928 11.741 1.00 92.00 103 GLU A CA 1
ATOM 837 C C . GLU A 1 103 ? 1.920 10.832 10.497 1.00 92.00 103 GLU A C 1
ATOM 839 O O . GLU A 1 103 ? 3.147 10.813 10.614 1.00 92.00 103 GLU A O 1
ATOM 844 N N . ILE A 1 104 ? 1.330 10.782 9.300 1.00 92.62 104 ILE A N 1
ATOM 845 C CA . ILE A 1 104 ? 2.086 10.602 8.063 1.00 92.62 104 ILE A CA 1
ATOM 846 C C . ILE A 1 104 ? 3.128 11.718 7.868 1.00 92.62 104 ILE A C 1
ATOM 848 O O . ILE A 1 104 ? 2.878 12.913 8.096 1.00 92.62 104 ILE A O 1
ATOM 852 N N . ASN A 1 105 ? 4.325 11.302 7.447 1.00 92.06 105 ASN A N 1
ATOM 853 C CA . ASN A 1 105 ? 5.406 12.205 7.071 1.00 92.06 105 ASN A CA 1
ATOM 854 C C . ASN A 1 105 ? 5.108 12.827 5.701 1.00 92.06 105 ASN A C 1
ATOM 856 O O . ASN A 1 105 ? 4.673 12.130 4.789 1.00 92.06 105 ASN A O 1
ATOM 860 N N . GLU A 1 106 ? 5.372 14.122 5.557 1.00 90.75 106 GLU A N 1
ATOM 861 C CA . GLU A 1 106 ? 5.095 14.920 4.354 1.00 90.75 106 GLU A CA 1
ATOM 862 C C . GLU A 1 106 ? 5.852 14.417 3.119 1.00 90.75 106 GLU A C 1
ATOM 864 O O . GLU A 1 106 ? 5.356 14.523 1.998 1.00 90.75 106 GLU A O 1
ATOM 869 N N . THR A 1 107 ? 6.997 13.761 3.328 1.00 92.44 107 THR A N 1
ATOM 870 C CA . THR A 1 107 ? 7.769 13.137 2.248 1.00 92.44 107 THR A CA 1
ATOM 871 C C . THR A 1 107 ? 6.990 12.043 1.518 1.00 92.44 107 THR A C 1
ATOM 873 O O . THR A 1 107 ? 7.221 11.817 0.331 1.00 92.44 107 THR A O 1
ATOM 876 N N . VAL A 1 108 ? 6.053 11.368 2.198 1.00 94.12 108 VAL A N 1
ATOM 877 C CA . VAL A 1 108 ? 5.276 10.270 1.614 1.00 94.12 108 VAL A CA 1
ATOM 878 C C . VAL A 1 108 ? 4.242 10.808 0.613 1.00 94.12 108 VAL A C 1
ATOM 880 O O . VAL A 1 108 ? 4.318 10.413 -0.550 1.00 94.12 108 VAL A O 1
ATOM 883 N N . PRO A 1 109 ? 3.312 11.723 0.969 1.00 93.56 109 PRO A N 1
ATOM 884 C CA . PRO A 1 109 ? 2.411 12.328 -0.013 1.00 93.56 109 PRO A CA 1
ATOM 885 C C . PRO A 1 109 ? 3.157 13.037 -1.148 1.00 93.56 109 PRO A C 1
ATOM 887 O O . PRO A 1 109 ? 2.807 12.825 -2.307 1.00 93.56 109 PRO A O 1
ATOM 890 N N . GLN A 1 110 ? 4.215 13.801 -0.842 1.00 93.56 110 GLN A N 1
ATOM 891 C CA . GLN A 1 110 ? 5.028 14.495 -1.851 1.00 93.56 110 GLN A CA 1
ATOM 892 C C . GLN A 1 110 ? 5.613 13.532 -2.889 1.00 93.56 110 GLN A C 1
ATOM 894 O O . GLN A 1 110 ? 5.544 13.798 -4.088 1.00 93.56 110 GLN A O 1
ATOM 899 N N . HIS A 1 111 ? 6.131 12.377 -2.456 1.00 94.94 111 HIS A N 1
ATOM 900 C CA . HIS A 1 111 ? 6.622 11.345 -3.367 1.00 94.94 111 HIS A CA 1
ATOM 901 C C . HIS A 1 111 ? 5.538 10.879 -4.350 1.00 94.94 111 HIS A C 1
ATOM 903 O O . HIS A 1 111 ? 5.797 10.775 -5.550 1.00 94.94 111 HIS A O 1
ATOM 909 N N . PHE A 1 112 ? 4.315 10.627 -3.875 1.00 95.06 112 PHE A N 1
ATOM 910 C CA . PHE A 1 112 ? 3.225 10.164 -4.738 1.00 95.06 112 PHE A CA 1
ATOM 911 C C . PHE A 1 112 ? 2.661 11.265 -5.640 1.00 95.06 112 PHE A C 1
ATOM 913 O O . PHE A 1 112 ? 2.338 10.978 -6.792 1.00 95.06 112 PHE A O 1
ATOM 920 N N . ILE A 1 113 ? 2.617 12.519 -5.183 1.00 93.75 113 ILE A N 1
ATOM 921 C CA . ILE A 1 113 ? 2.288 13.679 -6.030 1.00 93.75 113 ILE A CA 1
ATOM 922 C C . ILE A 1 113 ? 3.320 13.806 -7.156 1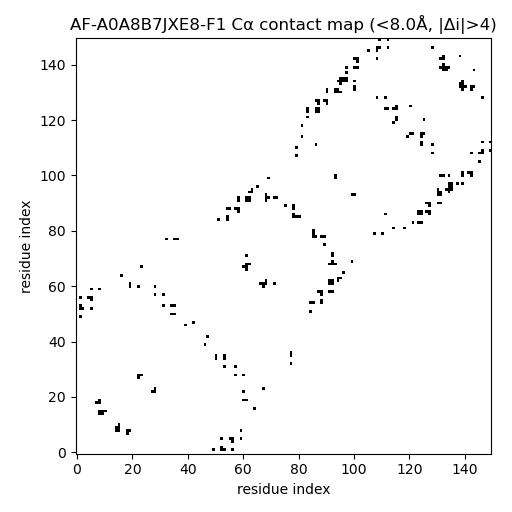.00 93.75 113 ILE A C 1
ATOM 924 O O . ILE A 1 113 ? 2.961 13.882 -8.334 1.00 93.75 113 ILE A O 1
ATOM 928 N N . HIS A 1 114 ? 4.60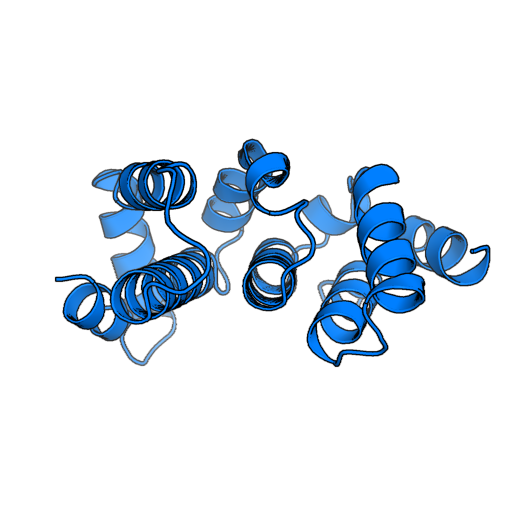8 13.714 -6.819 1.00 94.25 114 HIS A N 1
ATOM 929 C CA . HIS A 1 114 ? 5.681 13.704 -7.805 1.00 94.25 114 HIS A CA 1
ATOM 930 C C . HIS A 1 114 ? 5.552 12.527 -8.783 1.00 94.25 114 HIS A C 1
ATOM 932 O O . HIS A 1 114 ? 5.721 12.718 -9.988 1.00 94.25 114 HIS A O 1
ATOM 938 N N . CYS A 1 115 ? 5.206 11.324 -8.309 1.00 94.81 115 CYS A N 1
ATOM 939 C CA . CYS A 1 115 ? 4.965 10.164 -9.172 1.00 94.81 115 CYS A CA 1
ATOM 940 C C . CYS A 1 115 ? 3.805 10.399 -10.147 1.00 94.81 115 CYS A C 1
ATOM 942 O O . CYS A 1 115 ? 3.934 10.061 -11.322 1.00 94.81 115 CYS A O 1
ATOM 944 N N . VAL A 1 116 ? 2.710 11.031 -9.712 1.00 93.88 116 VAL A N 1
ATOM 945 C CA . VAL A 1 116 ? 1.600 11.417 -10.602 1.00 93.88 116 VAL A CA 1
ATOM 946 C C . VAL A 1 116 ? 2.068 12.399 -11.678 1.00 93.88 116 VAL A C 1
ATOM 948 O O . VAL A 1 116 ? 1.694 12.256 -12.845 1.00 93.88 116 VAL A O 1
ATOM 951 N N . ALA A 1 117 ? 2.900 13.375 -11.306 1.00 93.38 117 ALA A N 1
ATOM 952 C CA . ALA A 1 117 ? 3.419 14.382 -12.227 1.00 93.38 117 ALA A CA 1
ATOM 953 C C . ALA A 1 117 ? 4.416 13.809 -13.252 1.00 93.38 117 ALA A C 1
ATOM 955 O O . ALA A 1 117 ? 4.416 14.227 -14.407 1.00 93.38 117 ALA A O 1
ATOM 956 N N . THR A 1 118 ? 5.254 12.851 -12.846 1.00 95.12 118 THR A N 1
ATOM 957 C CA . THR A 1 118 ? 6.374 12.341 -13.663 1.00 95.12 118 THR A CA 1
ATOM 958 C C . THR A 1 118 ? 6.089 11.026 -14.380 1.00 95.12 118 THR A C 1
ATOM 960 O O . THR A 1 118 ? 6.522 10.847 -15.514 1.00 95.12 118 THR A O 1
ATOM 963 N N . HIS A 1 119 ? 5.361 10.108 -13.744 1.00 91.94 119 HIS A N 1
ATOM 964 C CA . HIS A 1 119 ? 5.082 8.765 -14.265 1.00 91.94 119 HIS A CA 1
ATOM 965 C C . HIS A 1 119 ? 3.652 8.633 -14.807 1.00 91.94 119 HIS A C 1
ATOM 967 O O . HIS A 1 119 ? 3.321 7.621 -15.414 1.00 91.94 119 HIS A O 1
ATOM 973 N N . GLY A 1 120 ? 2.818 9.662 -14.631 1.00 90.88 120 GLY A N 1
ATOM 974 C CA . GLY A 1 120 ? 1.466 9.737 -15.172 1.00 90.88 120 GLY A CA 1
ATOM 975 C C . GLY A 1 120 ? 0.366 9.530 -14.132 1.00 90.88 120 GLY A C 1
ATOM 976 O O . GLY A 1 120 ? 0.578 9.063 -13.011 1.00 90.88 120 GLY A O 1
ATOM 977 N N . ARG A 1 121 ? -0.862 9.881 -14.530 1.00 91.56 121 ARG A N 1
ATOM 978 C CA . ARG A 1 121 ? -2.067 9.852 -13.683 1.00 91.56 121 ARG A CA 1
ATOM 979 C C . ARG A 1 121 ? -2.633 8.439 -13.545 1.00 91.56 121 ARG A C 1
ATOM 981 O O . ARG A 1 121 ? -3.714 8.136 -14.044 1.00 91.56 121 ARG A O 1
ATOM 988 N N . HIS A 1 122 ? -1.885 7.570 -12.881 1.00 94.88 122 HIS A N 1
ATOM 989 C CA . HIS A 1 122 ? -2.334 6.223 -12.553 1.00 94.88 122 HIS A CA 1
ATOM 990 C C . HIS A 1 122 ? -3.308 6.236 -11.373 1.00 94.88 122 HIS A C 1
ATOM 992 O O . HIS A 1 122 ? -3.084 6.925 -10.376 1.00 94.88 122 HIS A O 1
ATOM 998 N N . VAL A 1 123 ? -4.376 5.440 -11.476 1.00 94.94 123 VAL A N 1
ATOM 999 C CA . VAL A 1 123 ? -5.431 5.369 -10.454 1.00 94.94 123 VAL A CA 1
ATOM 1000 C C . VAL A 1 123 ? -4.883 4.951 -9.088 1.00 94.94 123 VAL A C 1
ATOM 1002 O O . VAL A 1 123 ? -5.297 5.506 -8.084 1.00 94.94 123 VAL A O 1
ATOM 1005 N N . GLN A 1 124 ? -3.865 4.086 -9.047 1.00 96.44 124 GLN A N 1
ATOM 1006 C CA . GLN A 1 124 ? -3.245 3.601 -7.811 1.00 96.44 124 GLN A CA 1
ATOM 1007 C C . GLN A 1 124 ? -2.623 4.729 -6.978 1.00 96.44 124 GLN A C 1
ATOM 1009 O O . GLN A 1 124 ? -2.746 4.739 -5.755 1.00 96.44 124 GLN A O 1
ATOM 1014 N N . TYR A 1 125 ? -1.975 5.702 -7.627 1.00 95.75 125 TYR A N 1
ATOM 1015 C CA . TYR A 1 125 ? -1.419 6.859 -6.925 1.00 95.75 125 TYR A CA 1
ATOM 1016 C C . TYR A 1 125 ? -2.529 7.763 -6.380 1.00 95.75 125 TYR A C 1
ATOM 1018 O O . TYR A 1 125 ? -2.455 8.221 -5.242 1.00 95.75 125 TYR A O 1
ATOM 1026 N N . LEU A 1 126 ? -3.586 7.984 -7.168 1.00 94.88 126 LEU A N 1
ATOM 1027 C CA . LEU A 1 126 ? -4.731 8.800 -6.759 1.00 94.88 126 LEU A CA 1
ATOM 1028 C C . LEU A 1 126 ? -5.522 8.146 -5.616 1.00 94.88 126 LEU A C 1
ATOM 1030 O O . LEU A 1 126 ? -5.906 8.829 -4.669 1.00 94.88 126 LEU A O 1
ATOM 1034 N N . ASP A 1 127 ? -5.711 6.828 -5.663 1.00 95.31 127 ASP A N 1
ATOM 1035 C CA . ASP A 1 127 ? -6.391 6.049 -4.626 1.00 95.31 127 ASP A CA 1
ATOM 1036 C C . ASP A 1 127 ? -5.621 6.076 -3.304 1.00 95.31 127 ASP A C 1
ATOM 1038 O O . ASP A 1 127 ? -6.229 6.179 -2.232 1.00 95.31 127 ASP A O 1
ATOM 1042 N N . PHE A 1 128 ? -4.285 6.037 -3.356 1.00 96.12 128 PHE A N 1
ATOM 1043 C CA . PHE A 1 128 ? -3.446 6.247 -2.179 1.00 96.12 128 PHE A CA 1
ATOM 1044 C C . PHE A 1 128 ? -3.649 7.650 -1.589 1.00 96.12 128 PHE A C 1
ATOM 1046 O O . PHE A 1 128 ? -3.972 7.770 -0.405 1.00 96.12 128 PHE A O 1
ATOM 1053 N N . LEU A 1 129 ? -3.533 8.702 -2.408 1.00 94.88 129 LEU A N 1
ATOM 1054 C CA . LEU A 1 129 ? -3.721 10.090 -1.966 1.00 94.88 129 LEU A CA 1
ATOM 1055 C C . LEU A 1 129 ? -5.117 10.312 -1.360 1.00 94.88 129 LEU A C 1
ATOM 1057 O O . LEU A 1 129 ? -5.257 10.915 -0.297 1.00 94.88 129 LEU A O 1
ATOM 1061 N N . HIS A 1 130 ? -6.159 9.757 -1.978 1.00 93.25 130 HIS A N 1
ATOM 1062 C CA . HIS A 1 130 ? -7.518 9.824 -1.447 1.00 93.25 130 HIS A CA 1
ATOM 1063 C C . HIS A 1 130 ? -7.657 9.079 -0.106 1.00 93.25 130 HIS A C 1
ATOM 1065 O O . HIS A 1 130 ? -8.332 9.553 0.811 1.00 93.25 130 HIS A O 1
ATOM 1071 N N . THR A 1 131 ? -6.980 7.937 0.040 1.00 94.50 131 THR A N 1
ATOM 1072 C CA . THR A 1 131 ? -6.992 7.119 1.264 1.00 94.50 131 THR A CA 1
ATOM 1073 C C . THR A 1 131 ? -6.380 7.854 2.460 1.00 94.50 131 THR A C 1
ATOM 1075 O O . THR A 1 131 ? -6.921 7.785 3.563 1.00 94.50 131 THR A O 1
ATOM 1078 N N . ILE A 1 132 ? -5.290 8.600 2.262 1.00 94.62 132 ILE A N 1
ATOM 1079 C CA . ILE A 1 132 ? -4.651 9.361 3.351 1.00 94.62 132 ILE A CA 1
ATOM 1080 C C . ILE A 1 132 ? -5.401 10.655 3.704 1.00 94.62 132 ILE A C 1
ATOM 1082 O O . ILE A 1 132 ? -5.259 11.157 4.819 1.00 94.62 132 ILE A O 1
ATOM 1086 N N . ILE A 1 133 ? -6.235 11.174 2.794 1.00 93.62 133 ILE A N 1
ATOM 1087 C CA . ILE A 1 133 ? -7.119 12.327 3.034 1.00 93.62 133 ILE A CA 1
ATOM 1088 C C . ILE A 1 133 ? -8.304 11.953 3.929 1.00 93.62 133 ILE A C 1
ATOM 1090 O O . ILE A 1 133 ? -8.751 12.777 4.732 1.00 93.62 133 ILE A O 1
ATOM 1094 N N . LYS A 1 134 ? -8.847 10.739 3.789 1.00 91.19 134 LYS A N 1
ATOM 1095 C CA . LYS A 1 134 ? -10.044 10.306 4.514 1.00 91.19 134 LYS A CA 1
ATOM 1096 C C . LYS A 1 134 ? -9.859 8.915 5.109 1.00 91.19 134 LYS A C 1
ATOM 1098 O O . LYS A 1 134 ? -9.894 7.916 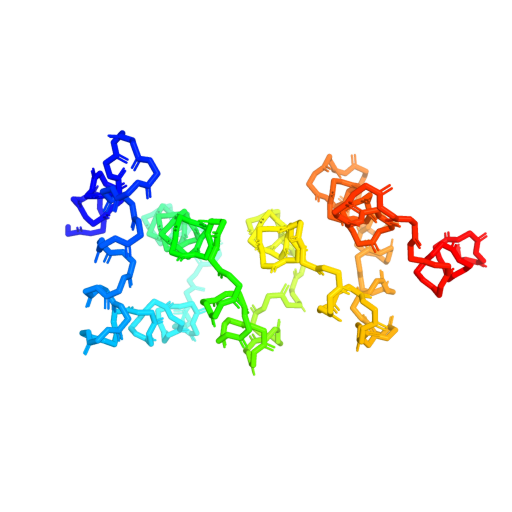4.399 1.00 91.19 134 LYS A O 1
ATOM 1103 N N . ALA A 1 135 ? -9.791 8.851 6.435 1.00 90.56 135 ALA A N 1
ATOM 1104 C CA . ALA A 1 135 ? -9.665 7.609 7.189 1.00 90.56 135 ALA A CA 1
ATOM 1105 C C . ALA A 1 135 ? -10.793 7.487 8.219 1.00 90.56 135 ALA A C 1
ATOM 1107 O O . ALA A 1 135 ? -11.124 8.454 8.903 1.00 90.56 135 ALA A O 1
ATOM 1108 N N . GLU A 1 136 ? -11.406 6.302 8.318 1.00 88.81 136 GLU A N 1
ATOM 1109 C CA . GLU A 1 136 ? -12.475 6.007 9.293 1.00 88.81 136 GLU A CA 1
ATOM 1110 C C . GLU A 1 136 ? -13.654 7.005 9.236 1.00 88.81 136 GLU A C 1
ATOM 1112 O O . GLU A 1 136 ? -14.268 7.354 10.242 1.00 88.81 136 GLU A O 1
ATOM 1117 N N . GLY A 1 137 ? -13.958 7.513 8.037 1.00 85.44 137 GLY A N 1
ATOM 1118 C CA . GLY A 1 137 ? -15.018 8.503 7.820 1.00 85.44 137 GLY A CA 1
ATOM 1119 C C . GLY A 1 137 ? -14.652 9.941 8.206 1.00 85.44 137 GLY A C 1
ATOM 1120 O O . GLY A 1 137 ? -15.456 10.840 7.963 1.00 85.44 137 GLY A O 1
ATOM 1121 N N . LYS A 1 138 ? -13.449 10.181 8.738 1.00 89.38 138 LYS A N 1
ATOM 1122 C CA . LYS A 1 138 ? -12.942 11.506 9.111 1.00 89.38 138 LYS A CA 1
ATOM 1123 C C . LYS A 1 138 ? -11.945 12.016 8.078 1.00 89.38 138 LYS A C 1
ATOM 1125 O O . LYS A 1 138 ? -11.159 11.249 7.526 1.00 89.38 138 LYS A O 1
ATOM 1130 N N . TYR A 1 139 ? -11.968 13.322 7.844 1.00 89.94 139 TYR A N 1
ATOM 1131 C CA . TYR A 1 139 ? -10.963 13.987 7.025 1.00 89.94 139 TYR A CA 1
ATOM 1132 C C . TYR A 1 139 ? -9.707 14.283 7.845 1.00 89.94 139 TYR A C 1
ATOM 1134 O O . TYR A 1 139 ? -9.794 14.752 8.981 1.00 89.94 139 TYR A O 1
ATOM 1142 N N . VAL A 1 140 ? -8.544 14.027 7.255 1.00 90.94 140 VAL A N 1
ATOM 1143 C CA . VAL A 1 140 ? -7.235 14.327 7.833 1.00 90.94 140 VAL A CA 1
ATOM 1144 C C . VAL A 1 140 ? -6.769 15.660 7.266 1.00 90.94 140 VAL A C 1
ATOM 1146 O O . VAL A 1 140 ? -6.181 15.725 6.187 1.00 90.94 140 VAL A O 1
ATOM 1149 N N . LYS A 1 141 ? -7.058 16.739 7.998 1.00 86.50 141 LYS A N 1
ATOM 1150 C CA . LYS A 1 141 ? -6.844 18.115 7.527 1.00 86.50 141 LYS A CA 1
ATOM 1151 C C . LYS A 1 141 ? -5.403 18.376 7.067 1.00 86.50 141 LYS A C 1
ATOM 1153 O O . LYS A 1 141 ? -5.204 18.934 5.999 1.00 86.50 141 LYS A O 1
ATOM 1158 N N . LYS A 1 142 ? -4.407 17.877 7.811 1.00 87.12 142 LYS A N 1
ATOM 1159 C CA . LYS A 1 142 ? -2.983 17.998 7.448 1.00 87.12 142 LYS A CA 1
ATOM 1160 C C . LYS A 1 142 ? -2.688 17.441 6.046 1.00 87.12 142 LYS A C 1
ATOM 1162 O O . LYS A 1 142 ? -2.001 18.086 5.264 1.00 87.12 142 LYS A O 1
ATOM 1167 N N . CYS A 1 143 ? -3.220 16.260 5.725 1.00 87.75 143 CYS A N 1
ATOM 1168 C CA . CYS A 1 143 ? -3.040 15.638 4.411 1.00 87.75 143 CYS A CA 1
ATOM 1169 C C . CYS A 1 143 ? -3.792 16.397 3.314 1.00 87.75 143 CYS A C 1
ATOM 1171 O O . CYS A 1 143 ? -3.282 16.525 2.207 1.00 87.75 143 CYS A O 1
ATOM 1173 N N . GLN A 1 144 ? -4.994 16.900 3.617 1.00 85.81 144 GLN A N 1
ATOM 1174 C CA . GLN A 1 144 ? -5.775 17.708 2.676 1.00 85.81 144 GLN A CA 1
ATOM 1175 C C . GLN A 1 144 ? -5.042 18.981 2.283 1.00 85.81 144 GLN A C 1
ATOM 1177 O O . GLN A 1 144 ? -4.886 19.234 1.093 1.00 85.81 144 GLN A O 1
ATOM 1182 N N . ASP A 1 145 ? -4.589 19.742 3.278 1.00 86.00 145 ASP A N 1
ATOM 1183 C CA . ASP A 1 145 ? -3.921 21.020 3.058 1.00 86.00 145 ASP A CA 1
ATOM 1184 C C . ASP A 1 145 ? -2.678 20.811 2.177 1.00 86.00 145 ASP A C 1
ATOM 1186 O O . ASP A 1 145 ? -2.518 21.500 1.177 1.00 86.00 145 ASP A O 1
ATOM 1190 N N . MET A 1 146 ? -1.880 19.779 2.469 1.00 84.12 146 MET A N 1
ATOM 1191 C CA . MET A 1 146 ? -0.664 19.441 1.721 1.00 84.12 146 MET A CA 1
ATOM 1192 C C . MET A 1 146 ? -0.922 19.056 0.259 1.00 84.12 146 MET A C 1
ATOM 1194 O O . MET A 1 146 ? -0.213 19.520 -0.628 1.00 84.12 146 MET A O 1
ATOM 1198 N N . ILE A 1 147 ? -1.931 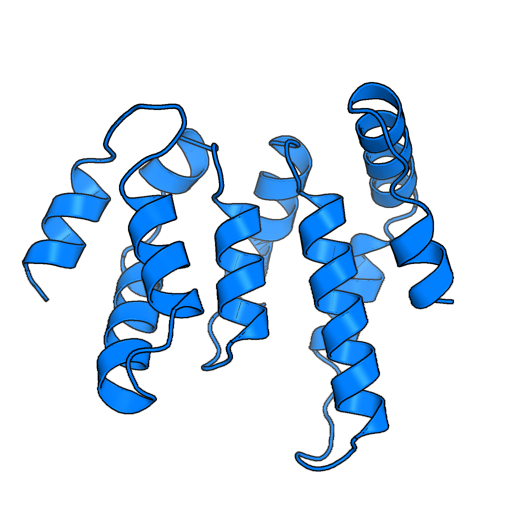18.219 -0.003 1.00 82.19 147 ILE A N 1
ATOM 1199 C CA . ILE A 1 147 ? -2.253 17.765 -1.368 1.00 82.19 147 ILE A CA 1
ATOM 1200 C C . ILE A 1 147 ? -2.893 18.888 -2.197 1.00 82.19 147 ILE A C 1
ATOM 1202 O O . ILE A 1 147 ? -2.830 18.850 -3.419 1.00 82.19 147 ILE A O 1
ATOM 1206 N N . MET A 1 148 ? -3.520 19.884 -1.562 1.00 77.81 148 MET A N 1
ATOM 1207 C CA . MET A 1 148 ? -4.092 21.040 -2.265 1.00 77.81 148 MET A CA 1
ATOM 1208 C C . MET A 1 148 ? -3.059 22.123 -2.607 1.00 77.81 148 MET A C 1
ATOM 1210 O O . MET A 1 148 ? -3.343 22.960 -3.462 1.00 77.81 148 MET A O 1
ATOM 1214 N N . THR A 1 149 ? -1.908 22.150 -1.932 1.00 74.06 149 THR A N 1
ATOM 1215 C CA . THR A 1 149 ? -0.874 23.184 -2.121 1.00 74.06 149 THR A CA 1
ATOM 1216 C C . THR A 1 149 ? 0.214 22.846 -3.144 1.00 74.06 149 THR A C 1
ATOM 1218 O O . THR A 1 149 ? 0.909 23.765 -3.571 1.00 74.06 149 THR A O 1
ATOM 1221 N N . GLU A 1 150 ? 0.363 21.576 -3.525 1.00 58.38 150 GLU A N 1
ATOM 1222 C CA . GLU A 1 150 ? 1.348 21.063 -4.503 1.00 58.38 150 GLU A CA 1
ATOM 1223 C C . GLU A 1 150 ? 0.678 20.723 -5.843 1.00 58.38 150 GLU A C 1
ATOM 1225 O O . GLU A 1 150 ? 1.248 21.074 -6.902 1.00 58.38 150 GLU A O 1
#

Foldseek 3Di:
DLVVLLPCCDPDPVSLVVSLVVCVVVVVLVVLLVLLVDDDDPPPPVSVVVVLSSLSNLLSSQAVPLVSLVVVVVVLVSLLDLDLSSLQSLLSSLAQPLVCLLPDDLVRLVSLVVSCVPVHPDVSSVSSLVRSQAHNNDGNVVSVVSVVVD

pLDDT: mean 89.12, std 10.5, range [53.66, 97.19]

Radius of gyration: 15.54 Å; Cα contacts (8 Å, |Δi|>4): 154; chains: 1; bounding box: 33×45×32 Å

Solvent-accessible surface area (backbone atoms only — not comparable to full-atom values): 8394 Å² total; per-residue (Å²): 108,65,69,58,59,52,62,58,62,47,92,50,73,70,53,31,53,54,46,36,50,52,40,56,77,67,45,50,63,55,59,46,57,52,57,73,68,56,88,77,67,98,79,46,65,67,58,54,51,50,50,51,47,43,41,55,37,54,31,62,48,15,56,94,31,70,70,44,13,58,56,55,58,77,52,47,78,81,44,76,53,98,45,64,62,31,27,48,33,52,28,37,45,34,49,67,30,48,69,59,39,68,68,55,59,69,69,57,60,51,50,45,54,49,38,37,74,74,76,41,88,48,64,41,49,52,52,26,57,52,30,42,27,45,19,77,91,39,73,31,61,74,49,43,57,54,67,72,74,112

Secondary structure (DSSP, 8-state):
-HHHHHHTS-SSHHHHHHHHHHHHHTTHHHHHHHHHTS---TT-HHHHHHHHHHHHHHHHHHTT-HHHHHHHHTTGGGG-SS-HHHHHHHHHHHTT-HHHHHT--THHHHHHHHHHHHH---HHHHHHHHHHHEETTEE-HHHHHHHHH-

Mean predicted aligned error: 5.37 Å

Sequence (150 aa):
ILERLNKMCGVGEQVRKKQQRLLKNMDAHKVMLDLLQIPYEKGDAKMMEILKFTHQFLQKFCAGNQENQALLHKHLNLFLTPGLLEAETMQHIFLNNYQLCSEINETVPQHFIHCVATHGRHVQYLDFLHTIIKAEGKYVKKCQDMIMTE

Nearest PDB structures (foldseek):
  7t3r-assembly1_D  TM=9.886E-01  e=1.252E-16  Homo sapiens
  8tkf-assembly1_A  TM=9.866E-01  e=2.508E-16  Homo sapiens
  8tla-assembly1_C  TM=9.817E-01  e=2.770E-16  Homo sapiens
  8tkd-assembly1_A  TM=9.872E-01  e=4.549E-16  Homo sapiens
  6dqj-assembly1_C  TM=9.785E-01  e=4.119E-16  Homo sapiens